Protein AF-A0A964QEV2-F1 (afdb_monomer)

Solvent-accessible surface area (backbone atoms only — not comparable to full-atom values): 4247 Å² total; per-residue (Å²): 134,84,78,75,77,79,85,51,60,73,45,74,45,50,49,50,98,88,65,50,73,45,98,64,65,44,81,44,64,40,66,45,53,48,99,84,69,46,64,74,52,79,88,88,77,87,77,72,48,64,86,74,75,46,63,67,72,85,75,64,129

Structure (mmCIF, N/CA/C/O backbone):
data_AF-A0A964QEV2-F1
#
_entry.id   AF-A0A964QEV2-F1
#
loop_
_atom_site.group_PDB
_atom_site.id
_atom_site.type_symbol
_atom_site.label_atom_id
_atom_site.label_alt_id
_atom_site.label_comp_id
_atom_site.label_asym_id
_atom_site.label_entity_id
_atom_site.label_seq_id
_atom_site.pdbx_PDB_ins_code
_atom_site.Cartn_x
_atom_site.Cartn_y
_atom_site.Cartn_z
_atom_site.occupancy
_atom_site.B_iso_or_equiv
_atom_site.auth_seq_id
_atom_site.auth_comp_id
_atom_site.auth_asym_id
_atom_site.auth_atom_id
_atom_site.pdbx_PDB_model_num
ATOM 1 N N . MET A 1 1 ? 30.220 -5.510 -9.414 1.00 43.69 1 MET A N 1
ATOM 2 C CA . MET A 1 1 ? 29.161 -6.059 -8.546 1.00 43.69 1 MET A CA 1
ATOM 3 C C . MET A 1 1 ? 27.951 -5.171 -8.766 1.00 43.69 1 MET A C 1
ATOM 5 O O . MET A 1 1 ? 28.014 -4.025 -8.353 1.00 43.69 1 MET A O 1
ATOM 9 N N . SER A 1 2 ? 26.948 -5.612 -9.529 1.00 49.38 2 SER A N 1
ATOM 10 C CA . SER A 1 2 ? 25.699 -4.847 -9.645 1.00 49.38 2 SER A CA 1
ATOM 11 C C . SER A 1 2 ? 24.824 -5.220 -8.457 1.00 49.38 2 SER A C 1
ATOM 13 O O . SER A 1 2 ? 24.453 -6.384 -8.326 1.00 49.38 2 SER A O 1
ATOM 15 N N . GLU A 1 3 ? 24.562 -4.261 -7.571 1.00 53.53 3 GLU A N 1
ATOM 16 C CA . GLU A 1 3 ? 23.489 -4.374 -6.583 1.00 53.53 3 GLU A CA 1
ATOM 17 C C . GLU A 1 3 ? 22.165 -4.583 -7.326 1.00 53.53 3 GLU A C 1
ATOM 19 O O . GLU A 1 3 ? 21.859 -3.864 -8.280 1.00 53.53 3 GLU A O 1
ATOM 24 N N . SER A 1 4 ? 21.394 -5.590 -6.916 1.00 58.56 4 SER A N 1
ATOM 25 C CA . SER A 1 4 ? 19.998 -5.696 -7.333 1.00 58.56 4 SER A CA 1
ATOM 26 C C . SER A 1 4 ? 19.265 -4.427 -6.889 1.00 58.56 4 SER A C 1
ATOM 28 O O . SER A 1 4 ? 19.517 -3.960 -5.774 1.00 58.56 4 SER A O 1
ATOM 30 N N . PRO A 1 5 ? 18.369 -3.855 -7.714 1.00 59.84 5 PRO A N 1
ATOM 31 C CA . PRO A 1 5 ? 17.569 -2.719 -7.282 1.00 59.84 5 PRO A CA 1
ATOM 32 C C . PRO A 1 5 ? 16.819 -3.080 -5.989 1.00 59.84 5 PRO A C 1
ATOM 34 O O . PRO A 1 5 ? 16.433 -4.242 -5.817 1.00 59.84 5 PRO A O 1
ATOM 37 N N . PRO A 1 6 ? 16.633 -2.123 -5.063 1.00 64.88 6 PRO A N 1
ATOM 38 C CA . PRO A 1 6 ? 15.922 -2.383 -3.821 1.00 64.88 6 PRO A CA 1
ATOM 39 C C . PRO A 1 6 ? 14.547 -2.968 -4.139 1.00 64.88 6 PRO A C 1
ATOM 41 O O . PRO A 1 6 ? 13.795 -2.402 -4.932 1.00 64.88 6 PRO A O 1
ATOM 44 N N . HIS A 1 7 ? 14.231 -4.113 -3.533 1.00 75.75 7 HIS A N 1
ATOM 45 C CA . HIS A 1 7 ? 12.925 -4.744 -3.682 1.00 75.75 7 HIS A CA 1
ATOM 46 C C . HIS A 1 7 ? 11.850 -3.780 -3.163 1.00 75.75 7 HIS A C 1
ATOM 48 O O . HIS A 1 7 ? 11.783 -3.498 -1.964 1.00 75.75 7 HIS A O 1
ATOM 54 N N . LEU A 1 8 ? 11.043 -3.234 -4.074 1.00 87.25 8 LEU A N 1
ATOM 55 C CA . LEU A 1 8 ? 9.905 -2.394 -3.721 1.00 87.25 8 LEU A CA 1
ATOM 56 C C . LEU A 1 8 ? 8.766 -3.270 -3.171 1.00 87.25 8 LEU A C 1
ATOM 58 O O . LEU A 1 8 ? 8.673 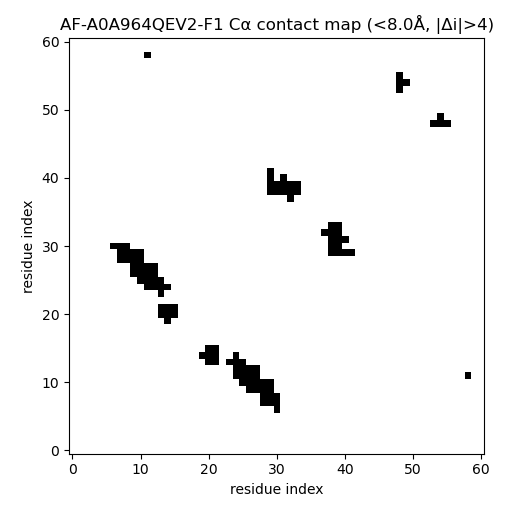-4.450 -3.512 1.00 87.25 8 LEU A O 1
ATOM 62 N N . PRO A 1 9 ? 7.923 -2.739 -2.268 1.00 90.50 9 PRO A N 1
ATOM 63 C CA . PRO A 1 9 ? 6.930 -3.556 -1.591 1.00 90.50 9 PRO A CA 1
ATOM 64 C C . PRO A 1 9 ? 5.729 -3.855 -2.488 1.00 90.50 9 PRO A C 1
ATOM 66 O O . PRO A 1 9 ? 5.321 -3.039 -3.316 1.00 90.50 9 PRO A O 1
ATOM 69 N N . MET A 1 10 ? 5.082 -4.984 -2.213 1.00 92.69 10 MET A N 1
ATOM 70 C CA . MET A 1 10 ? 3.704 -5.207 -2.634 1.00 92.69 10 MET A CA 1
ATOM 71 C C . MET A 1 10 ? 2.752 -4.404 -1.746 1.00 92.69 10 MET A C 1
ATOM 73 O O . MET A 1 10 ? 2.875 -4.413 -0.520 1.00 92.69 10 MET A O 1
ATOM 77 N N . VAL A 1 11 ? 1.776 -3.730 -2.352 1.00 94.00 11 VAL A N 1
ATOM 78 C CA . VAL A 1 11 ? 0.814 -2.879 -1.642 1.00 94.00 11 VAL A CA 1
ATOM 79 C C . VAL A 1 11 ? -0.624 -3.276 -1.951 1.00 94.00 11 VAL A C 1
ATOM 81 O O . VAL A 1 11 ? -0.963 -3.596 -3.089 1.00 94.00 11 VAL A O 1
ATOM 84 N N . LYS A 1 12 ? -1.492 -3.223 -0.936 1.00 94.94 12 LYS A N 1
ATOM 85 C CA . LYS A 1 12 ? -2.948 -3.322 -1.103 1.00 94.94 12 LYS A CA 1
ATOM 86 C C . LYS A 1 12 ? -3.538 -1.916 -1.184 1.00 94.94 12 LYS A C 1
ATOM 88 O O . LYS A 1 12 ? -3.478 -1.157 -0.221 1.00 94.94 12 LYS A O 1
ATOM 93 N N . VAL A 1 13 ? -4.121 -1.574 -2.326 1.00 95.62 13 VAL A N 1
ATOM 94 C CA . VAL A 1 13 ? -4.859 -0.324 -2.530 1.00 95.62 13 VAL A CA 1
ATOM 95 C C . VAL A 1 13 ? -6.312 -0.546 -2.136 1.00 95.62 13 VAL A C 1
ATOM 97 O O . VAL A 1 13 ? -6.972 -1.414 -2.706 1.00 95.62 13 VAL A O 1
ATOM 100 N N . ILE A 1 14 ? -6.796 0.233 -1.168 1.00 95.62 14 ILE A N 1
ATOM 101 C CA . ILE A 1 14 ? -8.133 0.077 -0.570 1.00 95.62 14 ILE A CA 1
ATOM 102 C C . ILE A 1 14 ? -9.113 1.193 -0.954 1.00 95.62 14 ILE A C 1
ATOM 104 O O . ILE A 1 14 ? -10.308 1.042 -0.729 1.00 95.62 14 ILE A O 1
ATOM 108 N N . SER A 1 15 ? -8.625 2.277 -1.560 1.00 95.19 15 SER A N 1
ATOM 109 C CA . SER A 1 15 ? -9.435 3.421 -1.987 1.00 95.19 15 SER A CA 1
ATOM 110 C C . SER A 1 15 ? -9.010 3.913 -3.368 1.00 95.19 15 SER A C 1
ATOM 112 O O . SER A 1 15 ? -7.867 3.711 -3.784 1.00 95.19 15 SER A O 1
ATOM 114 N N . ASP A 1 16 ? -9.929 4.555 -4.082 1.00 94.56 16 ASP A N 1
ATOM 115 C CA . ASP A 1 16 ? -9.650 5.221 -5.351 1.00 94.56 16 ASP A CA 1
ATOM 116 C C . ASP A 1 16 ? -8.986 6.602 -5.169 1.00 94.56 16 ASP A C 1
ATOM 118 O O . ASP A 1 16 ? -8.681 7.041 -4.058 1.00 94.56 16 ASP A O 1
ATOM 122 N N . ALA A 1 17 ? -8.751 7.300 -6.284 1.00 92.56 17 ALA A N 1
ATOM 123 C CA . ALA A 1 17 ? -8.097 8.607 -6.289 1.00 92.56 17 ALA A CA 1
ATOM 124 C C . ALA A 1 17 ? -8.901 9.718 -5.587 1.00 92.56 17 ALA A C 1
ATOM 126 O O . ALA A 1 17 ? -8.312 10.720 -5.187 1.00 92.56 17 ALA A O 1
ATOM 127 N N . MET A 1 18 ? -10.220 9.561 -5.442 1.00 93.25 18 MET A N 1
ATOM 128 C CA . MET A 1 18 ? -11.095 10.492 -4.721 1.00 93.25 18 MET A CA 1
ATOM 129 C C . MET A 1 18 ? -11.258 10.108 -3.242 1.00 93.25 18 MET A C 1
ATOM 131 O O . MET A 1 18 ? -11.944 10.805 -2.498 1.00 93.25 18 MET A O 1
ATOM 135 N N . GLY A 1 19 ? -10.613 9.024 -2.802 1.00 90.12 19 GLY A N 1
ATOM 136 C CA . GLY A 1 19 ? -10.684 8.514 -1.436 1.00 90.12 19 GLY A CA 1
ATOM 137 C C . GLY A 1 19 ? -11.872 7.586 -1.178 1.00 90.12 19 GLY A C 1
ATOM 138 O O . GLY A 1 19 ? -12.065 7.175 -0.034 1.00 90.12 19 GLY A O 1
ATOM 139 N N . ALA A 1 20 ? -12.651 7.220 -2.201 1.00 93.62 20 ALA A N 1
ATOM 140 C CA . ALA A 1 20 ? -13.764 6.292 -2.032 1.00 93.62 20 ALA A CA 1
ATOM 141 C C . ALA A 1 20 ? -13.241 4.853 -1.854 1.00 93.62 20 ALA A C 1
ATOM 143 O O . ALA A 1 20 ? -12.353 4.442 -2.608 1.00 93.62 20 ALA A O 1
ATOM 144 N N . PRO A 1 21 ? -13.759 4.069 -0.888 1.00 93.19 21 PRO A N 1
ATOM 145 C CA . PRO A 1 21 ? -13.351 2.679 -0.706 1.00 93.19 21 PRO A CA 1
ATOM 146 C C . PRO A 1 21 ? -13.615 1.828 -1.951 1.00 93.19 21 PRO A C 1
ATOM 148 O O . PRO A 1 21 ? -14.672 1.922 -2.578 1.00 93.19 21 PRO A O 1
ATOM 151 N N . LEU A 1 22 ? -12.667 0.958 -2.285 1.00 95.00 22 LEU A N 1
ATOM 152 C CA . LEU A 1 22 ? -12.830 -0.029 -3.345 1.00 95.00 22 LEU A CA 1
ATOM 153 C C . LEU A 1 22 ? -13.636 -1.231 -2.825 1.00 95.00 22 LEU A C 1
ATOM 155 O O . LEU A 1 22 ? -13.407 -1.671 -1.698 1.00 95.00 22 LEU A O 1
ATOM 159 N N . PRO A 1 23 ? -14.519 -1.835 -3.646 1.00 93.31 23 PRO A N 1
ATOM 160 C CA . PRO A 1 23 ? -15.268 -3.031 -3.248 1.00 93.31 23 PRO A CA 1
ATOM 161 C C . PRO A 1 23 ? -14.358 -4.243 -2.998 1.00 93.31 23 PRO A C 1
ATOM 163 O O . PRO A 1 23 ? -1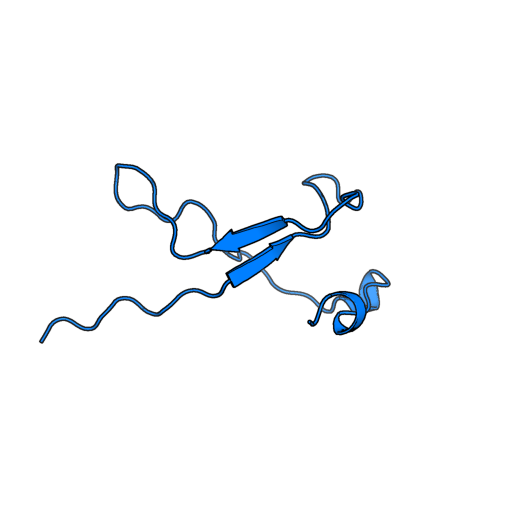4.719 -5.142 -2.244 1.00 93.31 23 PRO A O 1
ATOM 166 N N . GLN A 1 24 ? -13.178 -4.271 -3.626 1.00 92.81 24 GLN A N 1
ATOM 167 C CA . GLN A 1 24 ? -12.124 -5.252 -3.381 1.00 92.81 24 GLN A CA 1
ATOM 168 C C . GLN A 1 24 ? -10.760 -4.550 -3.389 1.00 92.81 24 GLN A C 1
ATOM 170 O O . GLN A 1 24 ? -10.474 -3.811 -4.341 1.00 92.81 24 GLN A O 1
ATOM 175 N N . PRO A 1 25 ? -9.900 -4.778 -2.376 1.00 94.69 25 PRO A N 1
ATOM 176 C CA . PRO A 1 25 ? -8.539 -4.267 -2.390 1.00 94.69 25 PRO A CA 1
ATOM 177 C C . PRO A 1 25 ? -7.752 -4.787 -3.592 1.00 94.69 25 PRO A C 1
ATOM 179 O O . PRO A 1 25 ? -7.812 -5.969 -3.931 1.00 94.69 25 PRO A O 1
ATOM 182 N N . ARG A 1 26 ? -6.968 -3.910 -4.216 1.00 94.94 26 ARG A N 1
ATOM 183 C CA . ARG A 1 26 ? -6.114 -4.263 -5.355 1.00 94.94 26 ARG A CA 1
ATOM 184 C C . ARG A 1 26 ? -4.684 -4.461 -4.887 1.00 94.94 26 ARG A C 1
ATOM 186 O O . ARG A 1 26 ? -4.103 -3.544 -4.315 1.00 94.94 26 ARG A O 1
ATOM 193 N N . LEU A 1 27 ? -4.121 -5.633 -5.151 1.00 94.81 27 LEU A N 1
ATOM 194 C CA . LEU A 1 27 ? -2.714 -5.914 -4.893 1.00 94.81 27 LEU A CA 1
ATOM 195 C C . LEU A 1 27 ? -1.875 -5.393 -6.062 1.00 94.81 27 LEU A C 1
ATOM 197 O O . LEU A 1 27 ? -2.180 -5.706 -7.212 1.00 94.81 27 LEU A O 1
ATOM 201 N N . LEU A 1 28 ? -0.865 -4.580 -5.773 1.00 94.44 28 LEU A N 1
ATOM 202 C CA . LEU A 1 28 ? 0.041 -4.006 -6.765 1.00 94.44 28 LEU A CA 1
ATOM 203 C C . LEU A 1 28 ? 1.485 -4.259 -6.349 1.00 94.44 28 LEU A C 1
ATOM 205 O O . LEU A 1 28 ? 1.809 -4.142 -5.165 1.00 94.44 28 LEU A O 1
ATOM 209 N N . ASP A 1 29 ? 2.337 -4.552 -7.323 1.00 93.12 29 ASP A N 1
ATOM 210 C CA . ASP A 1 29 ? 3.782 -4.572 -7.146 1.00 93.12 29 ASP A CA 1
ATOM 211 C C . ASP A 1 29 ? 4.334 -3.179 -7.479 1.00 93.12 29 ASP A C 1
ATOM 213 O O . ASP A 1 29 ? 4.094 -2.639 -8.559 1.00 93.12 29 ASP A O 1
ATOM 217 N N . LEU A 1 30 ? 5.020 -2.543 -6.526 1.00 93.75 30 LEU A N 1
ATOM 218 C CA . LEU A 1 30 ? 5.636 -1.239 -6.776 1.00 93.75 30 LEU A CA 1
ATOM 219 C C . LEU A 1 30 ? 6.941 -1.341 -7.574 1.00 93.75 30 LEU A C 1
ATOM 221 O O . LEU A 1 30 ? 7.459 -0.308 -7.985 1.00 93.75 30 LEU A O 1
ATOM 225 N N . SER A 1 31 ? 7.458 -2.550 -7.810 1.00 92.94 31 SER A N 1
ATOM 226 C CA . SER A 1 31 ? 8.601 -2.789 -8.693 1.00 92.94 31 SER A CA 1
ATOM 227 C C . SER A 1 31 ? 8.244 -2.812 -10.180 1.00 92.94 31 SER A C 1
ATO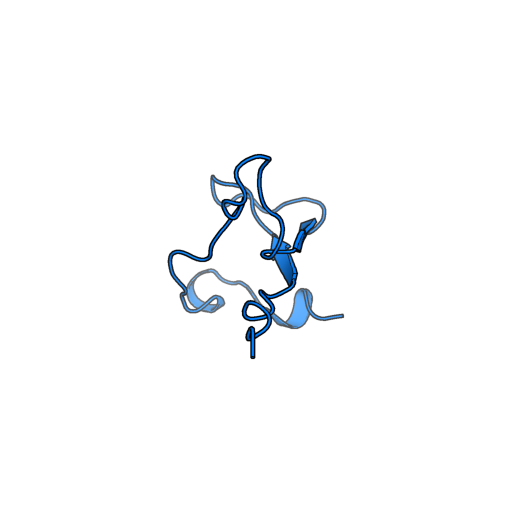M 229 O O . SER A 1 31 ? 9.156 -2.768 -11.004 1.00 92.94 31 SER A O 1
ATOM 231 N N . ASP A 1 32 ? 6.952 -2.812 -10.530 1.00 93.00 32 ASP A N 1
ATOM 232 C CA . ASP A 1 32 ? 6.509 -2.749 -11.923 1.00 93.00 32 ASP A CA 1
ATOM 233 C C . ASP A 1 32 ? 6.977 -1.452 -12.603 1.00 93.00 32 ASP A C 1
ATOM 235 O O . ASP A 1 32 ? 6.772 -0.342 -12.091 1.00 93.00 32 ASP A O 1
ATOM 239 N N . THR A 1 33 ? 7.541 -1.589 -13.803 1.00 93.31 33 THR A N 1
ATOM 240 C CA . THR A 1 33 ? 8.027 -0.480 -14.630 1.00 93.31 33 THR A CA 1
ATOM 241 C C . THR A 1 33 ? 7.289 -0.378 -15.968 1.00 93.31 33 THR A C 1
ATOM 243 O O . THR A 1 33 ? 6.651 -1.326 -16.425 1.00 93.31 33 THR A O 1
ATOM 246 N N . ASP A 1 34 ? 7.342 0.798 -16.594 1.00 93.38 34 ASP A N 1
ATOM 247 C CA . ASP A 1 34 ? 6.925 0.990 -17.985 1.00 93.38 34 ASP A CA 1
ATOM 248 C C . ASP A 1 34 ? 7.973 0.462 -18.987 1.00 93.38 34 ASP A C 1
ATOM 250 O O . ASP A 1 34 ? 9.046 -0.019 -18.614 1.00 93.38 34 ASP A O 1
ATOM 254 N N . GLU A 1 35 ? 7.678 0.573 -20.288 1.00 93.44 35 GLU A N 1
ATOM 255 C CA . GLU A 1 35 ? 8.595 0.169 -21.367 1.00 93.44 35 GLU A CA 1
ATOM 256 C C . GLU A 1 35 ? 9.941 0.923 -21.336 1.00 93.44 35 GLU A C 1
ATOM 258 O O . GLU A 1 35 ? 10.939 0.435 -21.865 1.00 93.44 35 GLU A O 1
ATOM 263 N N . GLY A 1 36 ? 9.986 2.101 -20.705 1.00 93.81 36 GLY A N 1
ATOM 264 C CA . GLY A 1 36 ? 11.185 2.917 -20.510 1.00 93.81 36 GLY A CA 1
ATOM 265 C C . GLY A 1 36 ? 11.951 2.606 -19.221 1.00 93.81 36 GLY A C 1
ATOM 266 O O . GLY A 1 36 ? 12.941 3.282 -18.927 1.00 93.81 36 GLY A O 1
ATOM 267 N N . GLY A 1 37 ? 11.514 1.612 -18.443 1.00 88.69 37 GLY A N 1
ATOM 268 C CA . GLY A 1 37 ? 12.132 1.226 -17.178 1.00 88.69 37 GLY A CA 1
ATOM 269 C C . GLY A 1 37 ? 11.826 2.172 -16.013 1.00 88.69 37 GLY A C 1
ATOM 270 O O . GLY A 1 37 ? 12.489 2.078 -14.981 1.00 88.69 37 GLY A O 1
ATOM 271 N N . GLN A 1 38 ? 10.854 3.080 -16.148 1.00 91.25 38 GLN A N 1
ATOM 272 C CA . GLN A 1 38 ? 10.430 3.958 -15.056 1.00 91.25 38 GLN A CA 1
ATOM 273 C C . GLN A 1 38 ? 9.374 3.269 -14.185 1.00 91.25 38 GLN A C 1
ATOM 275 O O . GLN A 1 38 ? 8.501 2.594 -14.730 1.00 91.25 38 GLN A O 1
ATOM 280 N N . PRO A 1 39 ? 9.395 3.442 -12.850 1.00 91.38 39 PRO A N 1
ATOM 281 C CA . PRO A 1 39 ? 8.379 2.862 -11.976 1.00 9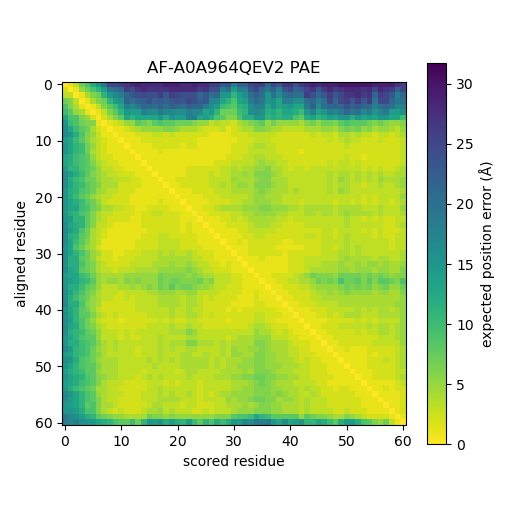1.38 39 PRO A CA 1
ATOM 282 C C . PRO A 1 39 ? 6.972 3.338 -12.346 1.00 91.38 39 PRO A C 1
ATOM 284 O O . PRO A 1 39 ? 6.723 4.541 -12.442 1.00 91.38 39 PRO A O 1
ATOM 287 N N . LEU A 1 40 ? 6.019 2.410 -12.472 1.00 94.00 40 LEU A N 1
ATOM 288 C CA . LEU A 1 40 ? 4.623 2.756 -12.762 1.00 94.00 40 LEU A CA 1
ATOM 289 C C . LEU A 1 40 ? 3.979 3.554 -11.621 1.00 94.00 40 LEU A C 1
ATOM 291 O O . LEU A 1 40 ? 3.037 4.318 -11.848 1.00 94.00 40 LEU A O 1
ATOM 295 N N . ARG A 1 41 ? 4.418 3.325 -10.376 1.00 93.50 41 ARG A N 1
ATOM 296 C CA . ARG A 1 41 ? 3.847 3.909 -9.153 1.00 93.50 41 ARG A CA 1
ATOM 297 C C . ARG A 1 41 ? 4.915 4.081 -8.080 1.00 93.50 41 ARG A C 1
ATOM 299 O O . ARG A 1 41 ? 5.849 3.298 -7.988 1.00 93.50 41 ARG A O 1
ATOM 306 N N . GLN A 1 42 ? 4.722 5.077 -7.219 1.00 93.31 42 GLN A N 1
ATOM 307 C CA . GLN A 1 42 ? 5.596 5.346 -6.077 1.00 93.31 42 GLN A CA 1
ATOM 308 C C . GLN A 1 42 ? 4.810 5.927 -4.897 1.00 93.31 42 GLN A C 1
ATOM 310 O O . GLN A 1 42 ? 3.794 6.602 -5.082 1.00 93.31 42 GLN A O 1
ATOM 315 N N . ILE A 1 43 ? 5.290 5.687 -3.675 1.00 92.62 43 ILE A N 1
ATOM 316 C CA . ILE A 1 43 ? 4.730 6.289 -2.460 1.00 92.62 43 ILE A CA 1
ATOM 317 C C . ILE A 1 43 ? 5.304 7.698 -2.323 1.00 92.62 43 ILE A C 1
ATOM 319 O O . ILE A 1 43 ? 6.469 7.871 -1.984 1.00 92.62 43 ILE A O 1
ATOM 323 N N . LEU A 1 44 ? 4.477 8.713 -2.570 1.00 92.81 44 LEU A N 1
ATOM 324 C CA . LEU A 1 44 ? 4.897 10.114 -2.452 1.00 92.81 44 LEU A CA 1
A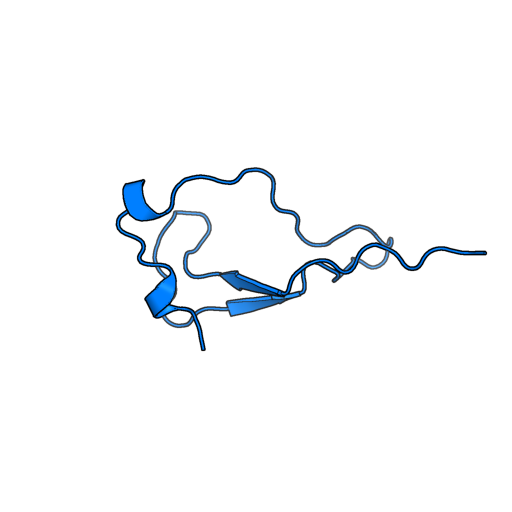TOM 325 C C . LEU A 1 44 ? 4.941 10.598 -0.998 1.00 92.81 44 LEU A C 1
ATOM 327 O O . LEU A 1 44 ? 5.750 11.452 -0.643 1.00 92.81 44 LEU A O 1
ATOM 331 N N . LYS A 1 45 ? 4.037 10.088 -0.157 1.00 93.00 45 LYS A N 1
ATOM 332 C CA . LYS A 1 45 ? 3.897 10.485 1.244 1.00 93.00 45 LYS A CA 1
ATOM 333 C C . LYS A 1 45 ? 3.205 9.388 2.040 1.00 93.00 45 LYS A C 1
ATOM 335 O O . LYS A 1 45 ? 2.343 8.685 1.519 1.00 93.00 45 LYS A O 1
ATOM 340 N N . THR A 1 46 ? 3.542 9.301 3.319 1.00 93.12 46 THR A N 1
ATOM 341 C CA . THR A 1 46 ? 2.849 8.468 4.303 1.00 93.12 46 THR A CA 1
ATOM 342 C C . THR A 1 46 ? 2.174 9.341 5.361 1.00 93.12 46 THR A C 1
ATOM 344 O O . THR A 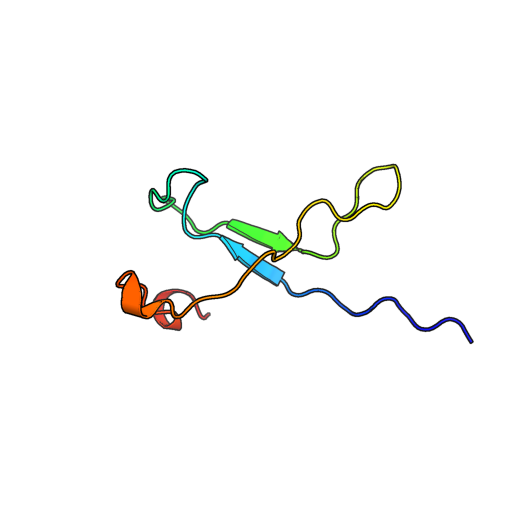1 46 ? 2.528 10.505 5.570 1.00 93.12 46 THR A O 1
ATOM 347 N N . THR A 1 47 ? 1.150 8.793 6.007 1.00 94.25 47 THR A N 1
ATOM 348 C CA . THR A 1 47 ? 0.429 9.431 7.112 1.00 94.25 47 THR A CA 1
ATOM 349 C C . THR A 1 47 ? -0.103 8.360 8.060 1.00 94.25 47 THR A C 1
ATOM 351 O O . THR A 1 47 ? -0.074 7.174 7.736 1.00 94.25 47 THR A O 1
ATOM 354 N N . ASP A 1 48 ? -0.584 8.783 9.224 1.00 94.88 48 ASP A N 1
ATOM 355 C CA . ASP A 1 48 ? -1.242 7.906 10.187 1.00 94.88 48 ASP A CA 1
ATOM 356 C C . ASP A 1 48 ? -2.645 7.509 9.674 1.00 94.88 48 ASP A C 1
ATOM 358 O O . ASP A 1 48 ? -3.499 8.393 9.522 1.00 94.88 48 ASP A O 1
ATOM 362 N N . PRO A 1 49 ? -2.902 6.214 9.400 1.00 92.69 49 PRO A N 1
ATOM 363 C CA . PRO A 1 49 ? -4.187 5.744 8.887 1.00 92.69 49 PRO A CA 1
ATOM 364 C C . PRO A 1 49 ? -5.337 5.924 9.889 1.00 92.69 49 PRO A C 1
ATOM 366 O O . PRO A 1 49 ? -6.484 6.103 9.472 1.00 92.69 49 PRO A O 1
ATOM 369 N N . GLN A 1 50 ? -5.056 5.966 11.198 1.00 93.62 50 GLN A N 1
ATOM 370 C CA . GLN A 1 50 ? -6.093 6.123 12.222 1.00 93.62 50 GLN A CA 1
ATOM 371 C C . GLN A 1 50 ? -6.796 7.482 12.122 1.00 93.62 50 GLN A C 1
ATOM 373 O O . GLN A 1 50 ? -7.991 7.577 12.400 1.00 93.62 50 GLN A O 1
ATOM 378 N N . LYS A 1 51 ? -6.106 8.521 11.625 1.00 93.69 51 LYS A N 1
ATOM 379 C CA . LYS A 1 51 ? -6.695 9.849 11.354 1.00 93.69 51 LYS A CA 1
ATOM 380 C C . LYS A 1 51 ? -7.822 9.817 10.319 1.00 93.69 51 LYS A C 1
ATOM 382 O O . LYS A 1 51 ? -8.599 10.763 10.245 1.00 93.69 51 LYS A O 1
ATOM 387 N N . TYR A 1 52 ? -7.899 8.745 9.536 1.00 89.69 52 TYR A N 1
ATOM 388 C CA . TYR A 1 52 ? -8.902 8.521 8.500 1.00 89.69 52 TYR A CA 1
ATOM 389 C C . TYR A 1 52 ? -9.843 7.358 8.845 1.00 89.69 52 TYR A C 1
ATOM 391 O O . TYR A 1 52 ? -10.589 6.905 7.984 1.00 89.69 52 TYR A O 1
ATOM 399 N N . GLY A 1 53 ? -9.808 6.854 10.087 1.00 92.50 53 GLY A N 1
ATOM 400 C CA . GLY A 1 53 ? -10.628 5.719 10.517 1.00 92.50 53 GLY A CA 1
ATOM 401 C C . GLY A 1 53 ? -10.237 4.387 9.870 1.00 92.50 53 GLY A C 1
ATOM 402 O O . GLY A 1 53 ? -11.047 3.467 9.843 1.00 92.50 53 GLY A O 1
ATOM 403 N N . ILE A 1 54 ? -9.016 4.274 9.334 1.00 92.62 54 ILE A N 1
ATOM 404 C CA . ILE A 1 54 ? -8.531 3.058 8.676 1.00 92.62 54 ILE A CA 1
ATOM 405 C C . ILE A 1 54 ? -7.808 2.187 9.704 1.00 92.62 54 ILE A C 1
ATOM 407 O O . ILE A 1 54 ? -6.776 2.584 10.254 1.00 92.62 54 ILE A O 1
ATOM 411 N N 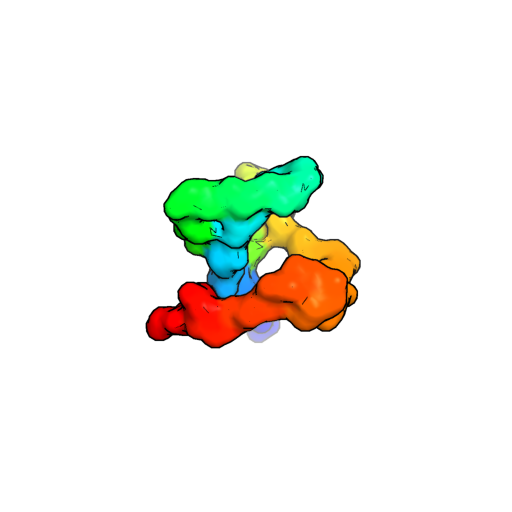. LEU A 1 55 ? -8.313 0.972 9.914 1.00 93.31 55 LEU A N 1
ATOM 412 C CA . LEU A 1 55 ? -7.657 -0.046 10.723 1.00 93.31 55 LEU A CA 1
ATOM 413 C C . LEU A 1 55 ? -6.854 -0.990 9.816 1.00 93.31 55 LEU A C 1
ATOM 415 O O . LEU A 1 55 ? -7.407 -1.802 9.083 1.00 93.31 55 LEU A O 1
ATOM 419 N N . VAL A 1 56 ? -5.523 -0.875 9.846 1.00 90.81 56 VAL A N 1
ATOM 420 C CA . VAL A 1 56 ? -4.628 -1.616 8.931 1.00 90.81 56 VAL A CA 1
ATOM 421 C C . VAL A 1 56 ? -4.780 -3.135 9.064 1.00 90.81 56 VAL A C 1
ATOM 423 O O . VAL A 1 56 ? -4.669 -3.841 8.064 1.00 90.81 56 VAL A O 1
ATOM 426 N N . SER A 1 57 ? -5.063 -3.641 10.269 1.00 92.50 57 SER A N 1
ATOM 427 C CA . SER A 1 57 ? -5.226 -5.079 10.517 1.00 92.50 57 SER A CA 1
ATOM 428 C C . SER A 1 57 ? -6.358 -5.716 9.715 1.00 92.50 57 SER A C 1
ATOM 430 O O . SER A 1 57 ? -6.253 -6.895 9.402 1.00 92.50 57 SER A O 1
ATOM 432 N N . ASP A 1 58 ? -7.373 -4.949 9.311 1.00 91.44 58 ASP A N 1
ATOM 433 C CA . ASP A 1 58 ? -8.476 -5.451 8.478 1.00 91.44 58 ASP A CA 1
ATOM 434 C C . ASP A 1 58 ? -8.006 -5.872 7.074 1.00 91.44 58 ASP A C 1
ATOM 436 O O . ASP A 1 58 ? -8.721 -6.549 6.338 1.00 91.44 58 ASP A O 1
ATOM 440 N N . TYR A 1 59 ? -6.783 -5.483 6.699 1.00 87.94 59 TYR A N 1
ATOM 441 C CA . TYR A 1 59 ? -6.198 -5.719 5.383 1.00 87.94 59 TYR A CA 1
ATOM 442 C C . TYR A 1 59 ? -4.939 -6.593 5.422 1.00 87.94 59 TYR A C 1
ATOM 444 O O . TYR A 1 59 ? -4.356 -6.868 4.366 1.00 87.94 59 TYR A O 1
ATOM 452 N N . LEU A 1 60 ? -4.512 -7.052 6.600 1.00 85.19 60 LEU A N 1
ATOM 453 C CA . LEU A 1 60 ? -3.422 -8.017 6.739 1.00 85.19 60 LEU A CA 1
ATOM 454 C C . LEU A 1 60 ? -3.988 -9.438 6.607 1.00 85.19 60 LEU A C 1
ATOM 456 O O . LEU A 1 60 ? -5.044 -9.744 7.149 1.00 85.19 60 LEU A O 1
ATOM 460 N N . THR A 1 61 ? -3.306 -10.284 5.838 1.00 74.69 61 THR A N 1
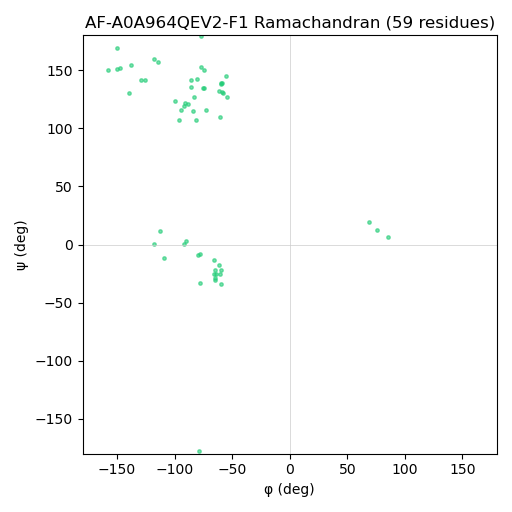ATOM 461 C CA . THR A 1 61 ? -3.676 -11.684 5.563 1.00 74.69 61 THR A CA 1
ATOM 462 C C . THR A 1 61 ? -2.445 -12.551 5.664 1.00 74.69 61 THR A C 1
ATOM 464 O O . THR A 1 61 ? -1.430 -12.095 5.087 1.00 74.69 61 THR A O 1
#

pLDDT: mean 88.51, std 11.87, range [43.69, 95.62]

Foldseek 3Di:
DDDDPPQADWDWAQADPVRHGDPGTDTDGQCDDDPVNHGPDDDPDDDDCVVVVDDCVVVDD

Radius of gyration: 14.29 Å; Cα contacts (8 Å, |Δi|>4): 54; chains: 1; bounding box: 44×22×34 Å

Mean predicted aligned error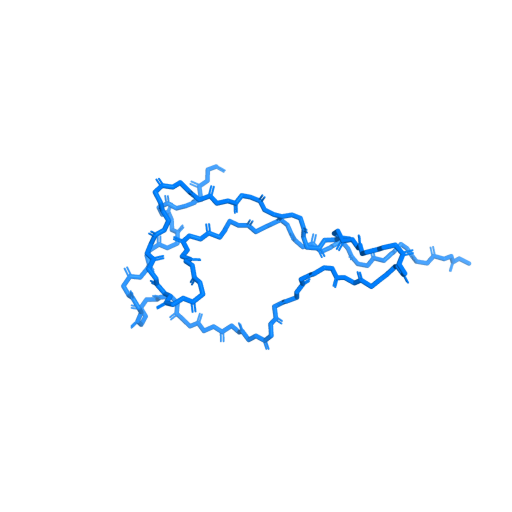: 5.43 Å

Secondary structure (DSSP, 8-state):
--PPPP-PPEEEEEE-TTSPEEEEEEEEETT-B-TTS-BS--------GGGGT--GGGG--

Sequence (61 aa):
MSESPPHLPMVKVISDAMGAPLPQPRLLDLSDTDEGGQPLRQILKTTDPQKYGILVSDYLT